Protein AF-A0A354K409-F1 (afdb_monomer_lite)

Radius of gyration: 24.2 Å; chains: 1; bounding box: 84×38×51 Å

Secondary structure (DSSP, 8-state):
-HHHHHHHHHHHHHHHHHHHIIIIIHHHHHHHHHTHHHH-HHHHHHHHHHHHHHHHHHHHHHHHHTT-HHHHHHHHHHHHHHHHHHHHHHHHHHHHTTPBPSSGGGTT-BHHHHHHHHHHHHHHHHHHHHHHHHHHHS-HHHHHHHHHHHHHHHTSPPPPGGGGTTTTTT-

Foldseek 3Di:
DVVVVVVVVLVVVLVVLLCLQCVQLVVVLVVLCVVCVPLPVVSVVLSVLLVQLSVQLNVLSVCVVVVVLVCSLVSNVVSCVSNVVSLVVVLVSQVVVVAFDPDVVSVRHGPNVSNCVSNVSSVVSSVVSNVSSVCVCPDPVNVVVVVVVVVVVVPPPDDDPCPVVVVVVVD

Sequence (171 aa):
MKKKLRIIGNIAMVLSLLLLTWLMGGAVAYGWMAHADHYGAVFRTYSIWYFAGAGGMTFAALLYFCRKDLAAAICGAVSYLPVLTVLLRAMNAAETAGWSGQTEQSFGRNAAAVWRNGMMPCAVTLALLLLLTLTRWFSYDAAVQRRAKREAADAEPAPSILGDAERQENR

pLDDT: mean 77.27, std 12.66, range [43.78, 93.31]

Structure (mmCIF, N/CA/C/O backbone):
data_AF-A0A354K409-F1
#
_entry.id   AF-A0A354K409-F1
#
loop_
_atom_site.group_PDB
_atom_site.id
_atom_site.type_symbol
_atom_site.label_atom_id
_atom_site.label_alt_id
_atom_site.label_comp_id
_atom_site.label_asym_id
_atom_site.label_entity_id
_atom_site.label_seq_id
_atom_site.pdbx_PDB_ins_code
_atom_site.Cartn_x
_atom_site.Cartn_y
_atom_site.Cartn_z
_atom_site.occupancy
_atom_site.B_iso_or_equiv
_atom_site.auth_seq_id
_atom_site.auth_comp_id
_atom_site.auth_asym_id
_atom_site.auth_atom_id
_atom_site.pdbx_PDB_model_num
ATOM 1 N N . MET A 1 1 ? -10.478 15.531 28.417 1.00 49.38 1 MET A N 1
ATOM 2 C CA . MET A 1 1 ? -9.337 15.869 27.525 1.00 49.38 1 MET A CA 1
ATOM 3 C C . MET A 1 1 ? -8.575 14.658 26.982 1.00 49.38 1 MET A C 1
ATOM 5 O O . MET A 1 1 ? -8.479 14.555 25.767 1.00 49.38 1 MET A O 1
ATOM 9 N N . LYS A 1 2 ? -8.106 13.710 27.815 1.00 55.09 2 LYS A N 1
ATOM 10 C CA . LYS A 1 2 ? -7.301 12.540 27.377 1.00 55.09 2 LYS A CA 1
ATOM 11 C C . LYS A 1 2 ? -7.908 11.731 26.210 1.00 55.09 2 LYS A C 1
ATOM 13 O O . LYS A 1 2 ? -7.203 11.371 25.276 1.00 55.09 2 LYS A O 1
ATOM 18 N N . LYS A 1 3 ? -9.232 11.513 26.215 1.00 64.94 3 LYS A N 1
ATOM 19 C CA . LYS A 1 3 ? -9.954 10.785 25.149 1.00 64.94 3 LYS A CA 1
ATOM 20 C C . LYS A 1 3 ? -9.954 11.528 23.801 1.00 64.94 3 LYS A C 1
ATOM 22 O O . LYS A 1 3 ? -9.736 10.900 22.773 1.00 64.94 3 LYS A O 1
ATOM 27 N N . LYS A 1 4 ? -10.151 12.855 23.813 1.00 62.94 4 LYS A N 1
ATOM 28 C CA . LYS A 1 4 ? -10.130 13.701 22.603 1.00 62.94 4 LYS A CA 1
ATOM 29 C C . LYS A 1 4 ? -8.718 13.786 22.014 1.00 62.94 4 LYS A C 1
ATOM 31 O O . LYS A 1 4 ? -8.559 13.601 20.816 1.00 62.94 4 LYS A O 1
ATOM 36 N N . LEU A 1 5 ? -7.701 13.951 22.863 1.00 68.00 5 LEU A N 1
ATOM 37 C CA . LEU A 1 5 ? -6.297 13.989 22.441 1.00 68.00 5 LEU A CA 1
ATOM 38 C C . LEU A 1 5 ? -5.848 12.668 21.794 1.00 68.00 5 LEU A C 1
ATOM 40 O O . LEU A 1 5 ? -5.188 12.684 20.763 1.00 68.00 5 LEU A O 1
ATOM 44 N N . ARG A 1 6 ? -6.278 11.519 22.338 1.00 69.56 6 ARG A N 1
ATOM 45 C CA . ARG A 1 6 ? -5.988 10.196 21.757 1.00 69.56 6 ARG A CA 1
ATOM 46 C C . ARG A 1 6 ? -6.636 9.996 20.383 1.00 69.56 6 ARG A C 1
ATOM 48 O O . ARG A 1 6 ? -6.036 9.395 19.502 1.00 69.56 6 ARG A O 1
ATOM 55 N N . ILE A 1 7 ? -7.858 10.498 20.195 1.00 71.31 7 ILE A N 1
ATOM 56 C CA . ILE A 1 7 ? -8.557 10.439 18.902 1.00 71.31 7 ILE A CA 1
ATOM 57 C C . ILE A 1 7 ? -7.847 11.324 17.874 1.00 71.31 7 ILE A C 1
ATOM 59 O O . ILE A 1 7 ? -7.571 10.858 16.775 1.00 71.31 7 ILE A O 1
ATOM 63 N N . ILE A 1 8 ? -7.498 12.557 18.250 1.00 74.12 8 ILE A N 1
ATOM 64 C CA . ILE A 1 8 ? -6.766 13.490 17.382 1.00 74.12 8 ILE A CA 1
ATOM 65 C C . ILE A 1 8 ? -5.398 12.912 16.999 1.00 74.12 8 ILE A C 1
ATOM 67 O O . ILE A 1 8 ? -5.047 12.936 15.826 1.00 74.12 8 ILE A O 1
ATOM 71 N N . GLY A 1 9 ? -4.667 12.319 17.948 1.00 72.69 9 GLY A N 1
ATOM 72 C CA . GLY A 1 9 ? -3.386 11.660 17.679 1.00 72.69 9 GLY A CA 1
ATOM 73 C C . GLY A 1 9 ? -3.506 10.496 16.692 1.00 72.69 9 GLY A C 1
ATOM 74 O O . GLY A 1 9 ? -2.728 10.413 15.749 1.00 72.69 9 GLY A O 1
ATOM 75 N N . ASN A 1 10 ? -4.528 9.647 16.839 1.00 72.12 10 ASN A N 1
ATOM 76 C CA . ASN A 1 10 ? -4.780 8.560 15.889 1.00 72.12 10 ASN A CA 1
ATOM 77 C C . ASN A 1 10 ? -5.153 9.084 14.494 1.00 72.12 10 ASN A C 1
ATOM 79 O O . ASN A 1 10 ? -4.702 8.529 13.498 1.00 72.12 10 ASN A O 1
ATOM 83 N N . ILE A 1 11 ? -5.959 10.148 14.415 1.00 73.31 11 ILE A N 1
ATOM 84 C CA . ILE A 1 11 ? -6.329 10.795 13.148 1.00 73.31 11 ILE A CA 1
ATOM 85 C C . ILE A 1 11 ? -5.095 11.378 12.464 1.00 73.31 11 ILE A C 1
ATOM 87 O O . ILE A 1 11 ? -4.859 11.082 11.298 1.00 73.31 11 ILE A O 1
ATOM 91 N N . ALA A 1 12 ? -4.287 12.144 13.195 1.00 75.06 12 ALA A N 1
ATOM 92 C CA . ALA A 1 12 ? -3.066 12.744 12.677 1.00 75.06 12 ALA A CA 1
ATOM 93 C C . ALA A 1 12 ? -2.070 11.681 12.195 1.00 75.06 12 ALA A C 1
ATOM 95 O O . ALA A 1 12 ? -1.497 11.836 11.124 1.00 75.06 12 ALA A O 1
ATOM 96 N N . MET A 1 13 ? -1.915 10.582 12.940 1.00 72.25 13 MET A N 1
ATOM 97 C CA . MET A 1 13 ? -1.023 9.484 12.566 1.00 72.25 13 MET A CA 1
ATOM 98 C C . MET A 1 13 ? -1.499 8.750 11.309 1.00 72.25 13 MET A C 1
ATOM 100 O O . MET A 1 13 ? -0.704 8.436 10.433 1.00 72.25 13 MET A O 1
ATOM 104 N N . VAL A 1 14 ? -2.797 8.474 11.187 1.00 71.25 14 VAL A N 1
ATOM 105 C CA . VAL A 1 14 ? -3.324 7.793 9.998 1.00 71.25 14 VAL A CA 1
ATOM 106 C C . VAL A 1 14 ? -3.298 8.716 8.779 1.00 71.25 14 VAL A C 1
ATOM 108 O O . VAL A 1 14 ? -2.917 8.274 7.700 1.00 71.25 14 VAL A O 1
ATOM 111 N N . LEU A 1 15 ? -3.632 10.000 8.938 1.00 72.94 15 LEU A N 1
ATOM 112 C CA . LEU A 1 15 ? -3.524 10.990 7.863 1.00 72.94 15 LEU A CA 1
ATOM 113 C C . LEU A 1 15 ? -2.082 11.165 7.396 1.00 72.94 15 LEU A C 1
ATOM 115 O O . LEU A 1 15 ? -1.852 11.201 6.191 1.00 72.94 15 LEU A O 1
ATOM 119 N N . SER A 1 16 ? -1.118 11.245 8.315 1.00 69.50 16 SER A N 1
ATOM 120 C CA . SER A 1 16 ? 0.291 11.380 7.947 1.00 69.50 16 SER A CA 1
ATOM 121 C C . SER A 1 16 ? 0.809 10.137 7.225 1.00 69.50 16 SER A C 1
ATOM 123 O O . SER A 1 16 ? 1.528 10.272 6.240 1.00 69.50 16 SER A O 1
ATOM 125 N N . LEU A 1 17 ? 0.384 8.937 7.631 1.00 70.56 17 LEU A N 1
ATOM 126 C CA . LEU A 1 17 ? 0.726 7.688 6.945 1.00 70.56 17 LEU A CA 1
ATOM 127 C C . LEU A 1 17 ? 0.109 7.590 5.547 1.00 70.56 17 LEU A C 1
ATOM 129 O O . LEU A 1 17 ? 0.783 7.192 4.596 1.00 70.56 17 LEU A O 1
ATOM 133 N N . LEU A 1 18 ? -1.153 7.996 5.396 1.00 73.25 18 LEU A N 1
ATOM 134 C CA . LEU A 1 18 ? -1.819 8.037 4.095 1.00 73.25 18 LEU A CA 1
ATOM 135 C C . LEU A 1 18 ? -1.154 9.055 3.170 1.00 73.25 18 LEU A C 1
ATOM 137 O O . LEU A 1 18 ? -0.791 8.706 2.050 1.00 73.25 18 LEU A O 1
ATOM 141 N N . LEU A 1 19 ? -0.917 10.277 3.651 1.00 77.88 19 LEU A N 1
ATOM 142 C CA . LEU A 1 19 ? -0.200 11.307 2.900 1.00 77.88 19 LEU A CA 1
ATOM 143 C C . LEU A 1 19 ? 1.181 10.822 2.466 1.00 77.88 19 LEU A C 1
ATOM 145 O O . LEU A 1 19 ? 1.534 10.987 1.306 1.00 77.88 19 LEU A O 1
ATOM 149 N N . LEU A 1 20 ? 1.938 10.167 3.348 1.00 73.88 20 LEU A N 1
ATOM 150 C CA . LEU A 1 20 ? 3.259 9.639 3.012 1.00 73.88 20 LEU A CA 1
ATOM 151 C C . LEU A 1 20 ? 3.188 8.550 1.925 1.00 73.88 20 LEU A C 1
ATOM 153 O O . LEU A 1 20 ? 3.991 8.559 0.994 1.00 73.88 20 LEU A O 1
ATOM 157 N N . THR A 1 21 ? 2.205 7.650 2.013 1.00 76.88 21 THR A N 1
ATOM 158 C CA . THR A 1 21 ? 1.966 6.562 1.043 1.00 76.88 21 THR A CA 1
ATOM 159 C C . THR A 1 21 ? 1.617 7.111 -0.344 1.00 76.88 21 THR A C 1
ATOM 161 O O . THR A 1 21 ? 2.155 6.660 -1.360 1.00 76.88 21 THR A O 1
ATOM 164 N N . TRP A 1 22 ? 0.741 8.115 -0.392 1.00 83.44 22 TRP A N 1
ATOM 165 C CA . TRP A 1 22 ? 0.310 8.753 -1.634 1.00 83.44 22 TRP A CA 1
ATOM 166 C C . TRP A 1 22 ? 1.371 9.686 -2.220 1.00 83.44 22 TRP A C 1
ATOM 168 O O . TRP A 1 22 ? 1.570 9.677 -3.429 1.00 83.44 22 TRP A O 1
ATOM 178 N N . LEU A 1 23 ? 2.092 10.449 -1.398 1.00 82.06 23 LEU A N 1
ATOM 179 C CA . LEU A 1 23 ? 3.134 11.358 -1.880 1.00 82.06 23 LEU A CA 1
ATOM 180 C C . LEU A 1 23 ? 4.354 10.597 -2.393 1.00 82.06 23 LEU A C 1
ATOM 182 O O . LEU A 1 23 ? 4.808 10.865 -3.498 1.00 82.06 23 LEU A O 1
ATOM 186 N N . MET A 1 24 ? 4.887 9.646 -1.622 1.00 79.69 24 MET A N 1
ATOM 187 C CA . MET A 1 24 ? 6.123 8.956 -2.002 1.00 79.69 24 MET A CA 1
ATOM 188 C C . MET A 1 24 ? 5.859 7.873 -3.044 1.00 79.69 24 MET A C 1
ATOM 190 O O . MET A 1 24 ? 6.409 7.917 -4.143 1.00 79.69 24 MET A O 1
ATOM 194 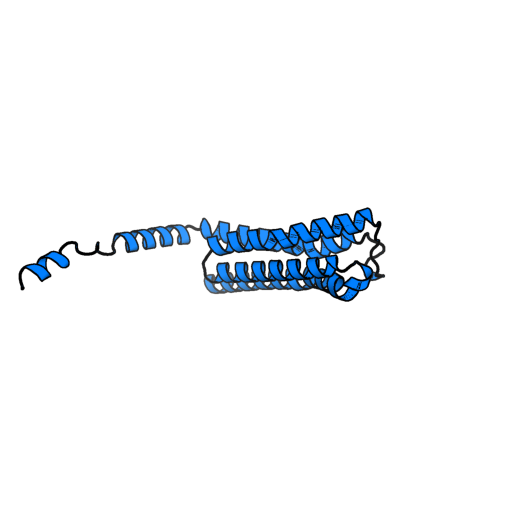N N . GLY A 1 25 ? 4.981 6.918 -2.744 1.00 83.69 25 GLY A N 1
ATOM 195 C CA . GLY A 1 25 ? 4.747 5.814 -3.666 1.00 83.69 25 GLY A CA 1
ATOM 196 C C . GLY A 1 25 ? 3.813 6.189 -4.819 1.00 83.69 25 GLY A C 1
ATOM 197 O O . GLY A 1 25 ? 3.982 5.679 -5.925 1.00 83.69 25 GLY A O 1
ATOM 198 N N . GLY A 1 26 ? 2.897 7.146 -4.620 1.00 85.44 26 GLY A N 1
ATOM 199 C CA . GLY A 1 26 ? 2.097 7.701 -5.715 1.00 85.44 26 GLY A CA 1
ATOM 200 C C . GLY A 1 26 ? 2.924 8.532 -6.697 1.00 85.44 26 GLY A C 1
ATOM 201 O O . GLY A 1 26 ? 2.671 8.435 -7.892 1.00 85.44 26 GLY A O 1
ATOM 202 N N . ALA A 1 27 ? 3.962 9.254 -6.252 1.00 86.31 27 ALA A N 1
ATOM 203 C CA . ALA A 1 27 ? 4.898 9.910 -7.172 1.00 86.31 27 ALA A CA 1
ATOM 204 C C . ALA A 1 27 ? 5.678 8.896 -8.024 1.00 86.31 27 ALA A C 1
ATOM 206 O O . ALA A 1 27 ? 5.827 9.099 -9.227 1.00 86.31 27 ALA A O 1
ATOM 207 N N . VAL A 1 28 ? 6.116 7.774 -7.437 1.00 87.00 28 VAL A N 1
ATOM 208 C CA . VAL A 1 28 ? 6.771 6.687 -8.191 1.00 87.00 28 VAL A CA 1
ATOM 209 C C . VAL A 1 28 ? 5.808 6.060 -9.202 1.00 87.00 28 VAL A C 1
ATOM 211 O O . VAL A 1 28 ? 6.144 5.944 -10.379 1.00 87.00 28 VAL A O 1
ATOM 214 N N . ALA A 1 29 ? 4.595 5.704 -8.774 1.00 88.31 29 ALA A N 1
ATOM 215 C CA . ALA A 1 29 ? 3.585 5.113 -9.650 1.00 88.31 29 ALA A CA 1
ATOM 216 C C . ALA A 1 29 ? 3.141 6.077 -10.760 1.00 88.31 29 ALA A C 1
ATOM 218 O O . ALA A 1 29 ? 2.945 5.663 -11.903 1.00 88.31 29 ALA A O 1
ATOM 219 N N . TYR A 1 30 ? 3.022 7.368 -10.457 1.00 88.00 30 TYR A N 1
ATOM 220 C CA . TYR A 1 30 ? 2.779 8.393 -11.463 1.00 88.00 30 TYR A CA 1
ATOM 221 C C . TYR A 1 30 ? 3.950 8.495 -12.443 1.00 88.00 30 TYR A C 1
ATOM 223 O O . TYR A 1 30 ? 3.722 8.526 -13.648 1.00 88.00 30 TYR A O 1
ATOM 231 N N . GLY A 1 31 ? 5.194 8.458 -11.956 1.00 86.88 31 GLY A N 1
ATOM 232 C CA . GLY A 1 31 ? 6.395 8.441 -12.792 1.00 86.88 31 GLY A CA 1
ATOM 233 C C . GLY A 1 31 ? 6.398 7.285 -13.794 1.00 86.88 31 GLY A C 1
ATOM 234 O O . GLY A 1 31 ? 6.643 7.511 -14.978 1.00 86.88 31 GLY A O 1
ATOM 235 N N . TRP A 1 32 ? 6.032 6.079 -13.351 1.00 89.38 32 TRP A N 1
ATOM 236 C CA . TRP A 1 32 ? 5.844 4.914 -14.224 1.00 89.38 32 TRP A CA 1
ATOM 237 C C . TRP A 1 32 ? 4.751 5.120 -15.275 1.00 89.38 32 TRP A C 1
ATOM 239 O O . TRP A 1 32 ? 4.909 4.684 -16.411 1.00 89.38 32 TRP A O 1
ATOM 249 N N . MET A 1 33 ? 3.651 5.787 -14.915 1.00 87.94 33 MET A N 1
ATOM 250 C CA . MET A 1 33 ? 2.534 6.026 -15.831 1.00 87.94 33 MET A CA 1
ATOM 251 C C . MET A 1 33 ? 2.864 7.103 -16.868 1.00 87.94 33 MET A C 1
ATOM 253 O O . MET A 1 33 ? 2.550 6.934 -18.042 1.00 87.94 33 MET A O 1
ATOM 257 N N . ALA A 1 34 ? 3.504 8.191 -16.438 1.00 85.88 34 ALA A N 1
ATOM 258 C CA . ALA A 1 34 ? 3.872 9.321 -17.283 1.00 85.88 34 ALA A CA 1
ATOM 259 C C . ALA A 1 34 ? 4.986 8.977 -18.285 1.00 85.88 34 ALA A C 1
ATOM 261 O O . ALA A 1 34 ? 5.045 9.576 -19.350 1.00 85.88 34 ALA A O 1
ATOM 262 N N . HIS A 1 35 ? 5.833 7.995 -17.962 1.00 83.69 35 HIS A N 1
ATOM 263 C CA . HIS A 1 35 ? 6.945 7.548 -18.810 1.00 83.69 35 HIS A CA 1
ATOM 264 C C . HIS A 1 35 ? 6.751 6.103 -19.291 1.00 83.69 35 HIS A C 1
ATOM 266 O O . HIS A 1 35 ? 7.718 5.380 -19.542 1.00 83.69 35 HIS A O 1
ATOM 272 N N . ALA A 1 36 ? 5.496 5.659 -19.414 1.00 80.38 36 ALA A N 1
ATOM 273 C CA . ALA A 1 36 ? 5.173 4.305 -19.856 1.00 80.38 36 ALA A CA 1
ATOM 274 C C . ALA A 1 36 ? 5.719 3.996 -21.262 1.00 80.38 36 ALA A C 1
ATOM 276 O O . ALA A 1 36 ? 6.025 2.842 -21.550 1.00 80.38 36 ALA A O 1
ATOM 277 N N . ASP A 1 37 ? 5.908 5.013 -22.104 1.00 81.88 37 ASP A N 1
ATOM 278 C CA . ASP A 1 37 ? 6.493 4.863 -23.441 1.00 81.88 37 ASP A CA 1
ATOM 279 C C . ASP A 1 37 ? 7.983 4.475 -23.394 1.00 81.88 37 ASP A C 1
ATOM 281 O O . ASP A 1 37 ? 8.490 3.850 -24.322 1.00 81.88 37 ASP A O 1
ATOM 285 N N . HIS A 1 38 ? 8.678 4.780 -22.291 1.00 78.06 38 HIS A N 1
ATOM 286 C CA . HIS A 1 38 ? 10.088 4.436 -22.083 1.00 78.06 38 HIS A CA 1
ATOM 287 C C . HIS A 1 38 ? 10.281 3.116 -21.329 1.00 78.06 38 HIS A C 1
ATOM 289 O O . HIS A 1 38 ? 11.194 2.357 -21.647 1.00 78.06 38 HIS A O 1
ATOM 295 N N . TYR A 1 39 ? 9.431 2.822 -20.339 1.00 76.00 39 TYR A N 1
ATOM 296 C CA . TYR A 1 39 ? 9.531 1.592 -19.536 1.00 76.00 39 TYR A CA 1
ATOM 297 C C . TYR A 1 39 ? 8.710 0.421 -20.100 1.00 76.00 39 TYR A C 1
ATOM 299 O O . TYR A 1 39 ? 8.889 -0.727 -19.691 1.00 76.00 39 TYR A O 1
ATOM 307 N N . GLY A 1 40 ? 7.811 0.700 -21.042 1.00 81.94 40 GLY A N 1
ATOM 308 C CA . GLY A 1 40 ? 6.880 -0.249 -21.639 1.00 81.94 40 GLY A CA 1
ATOM 309 C C . GLY A 1 40 ? 5.489 -0.205 -21.001 1.00 81.94 40 GLY A C 1
ATOM 310 O O . GLY A 1 40 ? 5.312 0.081 -19.814 1.00 81.94 40 GLY A O 1
ATOM 311 N N . ALA A 1 41 ? 4.472 -0.574 -21.787 1.00 86.25 41 ALA A N 1
ATOM 312 C CA . ALA A 1 41 ? 3.058 -0.524 -21.393 1.00 86.25 41 ALA A CA 1
ATOM 313 C C . ALA A 1 41 ? 2.719 -1.332 -20.119 1.00 86.25 41 ALA A C 1
ATOM 315 O O . ALA A 1 41 ? 1.728 -1.058 -19.436 1.00 86.25 41 ALA A O 1
ATOM 316 N N . VAL A 1 42 ? 3.559 -2.304 -19.756 1.00 88.94 42 VAL A N 1
ATOM 317 C CA . VAL A 1 42 ? 3.431 -3.080 -18.515 1.00 88.94 42 VAL A CA 1
ATOM 318 C C . VAL A 1 42 ? 3.539 -2.175 -17.277 1.00 88.94 42 VAL A C 1
ATOM 320 O O . VAL A 1 42 ? 2.786 -2.364 -16.321 1.00 88.94 42 VAL A O 1
ATOM 323 N N . PHE A 1 43 ? 4.378 -1.133 -17.310 1.00 89.12 43 PHE A N 1
ATO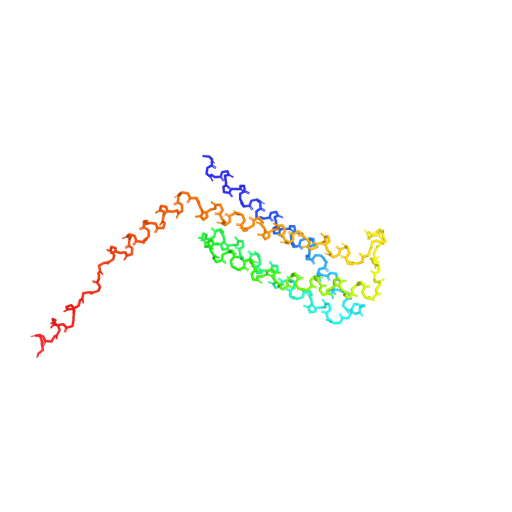M 324 C CA . PHE A 1 43 ? 4.535 -0.194 -16.193 1.00 89.12 43 PHE A CA 1
ATOM 325 C C . PHE A 1 43 ? 3.298 0.681 -15.966 1.00 89.12 43 PHE A C 1
ATOM 327 O O . PHE A 1 43 ? 2.972 0.996 -14.825 1.00 89.12 43 PHE A O 1
ATOM 334 N N . ARG A 1 44 ? 2.519 0.973 -17.014 1.00 88.94 44 ARG A N 1
ATOM 335 C CA . ARG A 1 44 ? 1.202 1.608 -16.856 1.00 88.94 44 ARG A CA 1
ATOM 336 C C . ARG A 1 44 ? 0.244 0.717 -16.064 1.00 88.94 44 ARG A C 1
ATOM 338 O O . ARG A 1 44 ? -0.482 1.194 -15.195 1.00 88.94 44 ARG A O 1
ATOM 345 N N . THR A 1 45 ? 0.273 -0.585 -16.338 1.00 90.50 45 THR A N 1
ATOM 346 C CA . THR A 1 45 ? -0.539 -1.574 -15.614 1.00 90.50 45 THR A CA 1
ATOM 347 C C . THR A 1 45 ? -0.098 -1.670 -14.153 1.00 90.50 45 THR A C 1
ATOM 349 O O . THR A 1 45 ? -0.935 -1.691 -13.252 1.00 90.50 45 THR A O 1
ATOM 352 N N . TYR A 1 46 ? 1.211 -1.649 -13.901 1.00 92.19 46 TYR A N 1
ATOM 353 C CA . TYR A 1 46 ? 1.793 -1.582 -12.559 1.00 92.19 46 TYR A CA 1
ATOM 354 C C . TYR A 1 46 ? 1.307 -0.360 -11.770 1.00 92.19 46 TYR A C 1
ATOM 356 O O . TYR A 1 46 ? 0.855 -0.514 -10.635 1.00 92.19 46 TYR A O 1
ATOM 364 N N . SER A 1 47 ? 1.295 0.829 -12.376 1.00 90.50 47 SER A N 1
ATOM 365 C CA . SER A 1 47 ? 0.763 2.040 -11.740 1.00 90.50 47 SER A CA 1
ATOM 366 C C . SER A 1 47 ? -0.708 1.913 -11.351 1.00 90.50 47 SER A C 1
ATOM 368 O O . SER A 1 47 ? -1.084 2.304 -10.249 1.00 90.50 47 SER A O 1
ATOM 370 N N . ILE A 1 48 ? -1.544 1.336 -12.220 1.00 91.88 48 ILE A N 1
ATOM 371 C CA . ILE A 1 48 ? -2.977 1.139 -11.942 1.00 91.88 48 ILE A CA 1
ATOM 372 C C . ILE A 1 48 ? -3.170 0.220 -10.732 1.00 91.88 48 ILE A C 1
ATOM 374 O O . ILE A 1 48 ? -3.903 0.565 -9.806 1.00 91.88 48 ILE A O 1
ATOM 378 N N . TRP A 1 49 ? -2.481 -0.924 -10.706 1.00 92.50 49 TRP A N 1
ATOM 379 C CA . TRP A 1 49 ? -2.536 -1.855 -9.576 1.00 92.50 49 TRP A CA 1
ATOM 380 C C . TRP A 1 49 ? -2.012 -1.237 -8.282 1.00 92.50 49 TRP A C 1
ATOM 382 O O . TRP A 1 49 ? -2.584 -1.479 -7.217 1.00 92.50 49 TRP A O 1
ATOM 392 N N . TYR A 1 50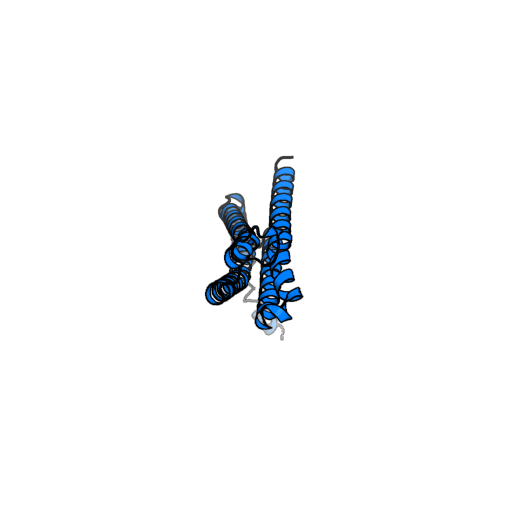 ? -0.971 -0.405 -8.368 1.00 91.50 50 TYR A N 1
ATOM 393 C CA . TYR A 1 50 ? -0.479 0.348 -7.224 1.00 91.50 50 TYR A CA 1
ATOM 394 C C . TYR A 1 50 ? -1.551 1.300 -6.680 1.00 91.50 50 TYR A C 1
ATOM 396 O O . TYR A 1 50 ? -1.847 1.260 -5.489 1.00 91.50 50 TYR A O 1
ATOM 404 N N . PHE A 1 51 ? -2.178 2.118 -7.533 1.00 91.06 51 PHE A N 1
ATOM 405 C CA . PHE A 1 51 ? -3.222 3.052 -7.100 1.00 91.06 51 PHE A CA 1
ATOM 406 C C . PHE A 1 51 ? -4.457 2.339 -6.547 1.00 91.06 51 PHE A C 1
ATOM 408 O O . PHE A 1 51 ? -5.015 2.787 -5.546 1.00 91.06 51 PHE A O 1
ATOM 415 N N . ALA A 1 52 ? -4.853 1.208 -7.136 1.00 91.50 52 ALA A N 1
ATOM 416 C CA . ALA A 1 52 ? -5.928 0.377 -6.605 1.00 91.50 52 ALA A CA 1
ATOM 417 C C . ALA A 1 52 ? -5.595 -0.142 -5.195 1.00 91.50 52 ALA A C 1
ATOM 419 O O . ALA A 1 52 ? -6.413 -0.024 -4.282 1.00 91.50 52 ALA A O 1
ATOM 420 N N . GLY A 1 53 ? -4.377 -0.653 -4.988 1.00 89.75 53 GLY A N 1
ATOM 421 C CA . GLY A 1 53 ? -3.926 -1.120 -3.678 1.00 89.75 53 GLY A CA 1
ATOM 422 C C . GLY A 1 53 ? -3.777 0.006 -2.649 1.00 89.75 53 GLY A C 1
ATOM 423 O O . GLY A 1 53 ? -4.263 -0.120 -1.527 1.00 89.75 53 GLY A O 1
ATOM 424 N N . ALA A 1 54 ? -3.206 1.152 -3.028 1.00 87.25 54 ALA A N 1
ATOM 425 C CA . ALA A 1 54 ? -3.113 2.337 -2.170 1.00 87.25 54 ALA A CA 1
ATOM 426 C C . ALA A 1 54 ? -4.504 2.886 -1.790 1.00 87.25 54 ALA A C 1
ATOM 428 O O . ALA A 1 54 ? -4.751 3.240 -0.632 1.00 87.25 54 ALA A O 1
ATOM 429 N N . GLY A 1 55 ? -5.448 2.886 -2.736 1.00 88.69 55 GLY A N 1
ATOM 430 C CA . GLY A 1 55 ? -6.859 3.190 -2.494 1.00 88.69 55 GLY A CA 1
ATOM 431 C C . GLY A 1 55 ? -7.497 2.216 -1.504 1.00 88.69 55 GLY A C 1
ATOM 432 O O . GLY A 1 55 ? -8.121 2.644 -0.534 1.00 88.69 55 GLY A O 1
ATOM 433 N N . GLY A 1 56 ? -7.263 0.915 -1.675 1.00 90.44 56 GLY A N 1
ATOM 434 C CA . GLY A 1 56 ? -7.725 -0.118 -0.746 1.00 90.44 56 GLY A CA 1
ATOM 435 C C . GLY A 1 56 ? -7.141 0.030 0.665 1.00 90.44 56 GLY A C 1
ATOM 436 O O . GLY A 1 56 ? -7.874 -0.053 1.648 1.00 90.44 56 GLY A O 1
ATOM 437 N N . MET A 1 57 ? -5.853 0.360 0.798 1.00 87.06 57 MET A N 1
ATOM 438 C CA . MET A 1 57 ? -5.229 0.651 2.098 1.00 87.06 57 MET A CA 1
ATOM 439 C C . MET A 1 57 ? -5.813 1.910 2.754 1.00 87.06 57 MET A C 1
ATOM 441 O O . MET A 1 57 ? -6.006 1.951 3.971 1.00 87.06 57 MET A O 1
ATOM 445 N N . THR A 1 58 ? -6.161 2.917 1.951 1.00 87.00 58 THR A N 1
ATOM 446 C CA . THR A 1 58 ? -6.878 4.111 2.422 1.00 87.00 58 THR A CA 1
ATOM 447 C C . THR A 1 58 ? -8.263 3.746 2.942 1.00 87.00 58 THR A C 1
ATOM 449 O O . THR A 1 58 ? -8.669 4.178 4.022 1.00 87.00 58 THR A O 1
ATOM 452 N N . PHE A 1 59 ? -8.973 2.877 2.228 1.00 88.69 59 PHE A N 1
ATOM 453 C CA . PHE A 1 59 ? -10.265 2.370 2.666 1.00 88.69 59 PHE A CA 1
ATOM 454 C C . PHE A 1 59 ? -10.160 1.529 3.949 1.00 88.69 59 PHE A C 1
ATOM 456 O O . PHE A 1 59 ? -10.970 1.685 4.862 1.00 88.69 59 PHE A O 1
ATOM 463 N N . ALA A 1 60 ? -9.119 0.707 4.088 1.00 88.06 60 ALA A N 1
ATOM 464 C CA . ALA A 1 60 ? -8.838 -0.048 5.306 1.00 88.06 60 ALA A CA 1
ATOM 465 C C . ALA A 1 60 ? -8.637 0.865 6.529 1.00 88.06 60 ALA A C 1
ATOM 467 O O . ALA A 1 60 ? -9.168 0.597 7.610 1.00 88.06 60 ALA A O 1
ATOM 468 N N . ALA A 1 61 ? -7.938 1.987 6.352 1.00 83.88 61 ALA A N 1
ATOM 469 C CA . ALA A 1 61 ? -7.792 3.004 7.385 1.00 83.88 61 ALA A CA 1
ATOM 470 C C . ALA A 1 61 ? -9.144 3.629 7.791 1.00 83.88 61 ALA A C 1
ATOM 472 O O . ALA A 1 61 ? -9.405 3.822 8.982 1.00 83.88 61 ALA A O 1
ATOM 473 N N . LEU A 1 62 ? -10.046 3.876 6.834 1.00 85.56 62 LEU A N 1
ATOM 474 C CA . LEU A 1 62 ? -11.414 4.324 7.126 1.00 85.56 62 LEU A CA 1
ATOM 475 C C . LEU A 1 62 ? -12.201 3.270 7.918 1.00 85.56 62 LEU A C 1
ATOM 477 O O . LEU A 1 62 ? -12.855 3.608 8.905 1.00 85.56 62 LEU A O 1
ATOM 481 N N . LEU A 1 63 ? -12.094 1.986 7.557 1.00 86.56 63 LEU A N 1
ATOM 482 C CA . LEU A 1 63 ? -12.739 0.891 8.293 1.00 86.56 63 LEU A CA 1
ATOM 483 C C . LEU A 1 63 ? -12.281 0.832 9.758 1.00 86.56 63 LEU A C 1
ATOM 485 O O . LEU A 1 63 ? -13.107 0.609 10.650 1.00 86.56 63 LEU A O 1
ATOM 489 N N . TYR A 1 64 ? -10.999 1.095 10.024 1.00 84.31 64 TYR A N 1
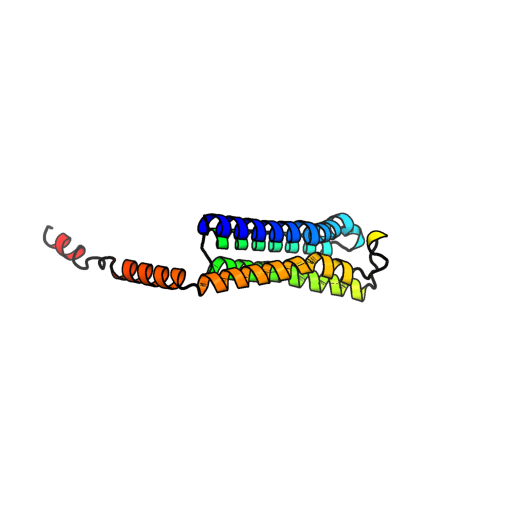ATOM 490 C CA . TYR A 1 64 ? -10.467 1.191 11.385 1.00 84.31 64 TYR A CA 1
ATOM 491 C C . TYR A 1 64 ? -11.129 2.335 12.180 1.00 84.31 64 TYR A C 1
ATOM 493 O O . TYR A 1 64 ? -11.569 2.138 13.323 1.00 84.31 64 TYR A O 1
ATOM 501 N N . PHE A 1 65 ? -11.307 3.514 11.571 1.00 80.56 65 PHE A N 1
ATOM 502 C CA . PHE A 1 65 ? -12.050 4.621 12.193 1.00 80.56 65 PHE A CA 1
ATOM 503 C C . PHE A 1 65 ? -13.520 4.280 12.439 1.00 80.56 65 PHE A C 1
ATOM 505 O O . PHE A 1 65 ? -14.033 4.538 13.531 1.00 80.56 65 PHE A O 1
ATOM 512 N N . CYS A 1 66 ? -14.166 3.601 11.490 1.00 83.56 66 CYS A N 1
ATOM 513 C CA . CYS A 1 66 ? -15.528 3.077 11.619 1.00 83.56 66 CYS A CA 1
ATOM 514 C C . CYS A 1 66 ? -15.655 1.913 12.613 1.00 83.56 66 CYS A C 1
ATOM 516 O O . CYS A 1 66 ? -16.720 1.306 12.714 1.00 83.56 66 CYS A O 1
ATOM 518 N N . ARG A 1 67 ? -14.595 1.598 13.365 1.00 80.44 67 ARG A N 1
ATOM 519 C CA . ARG A 1 67 ? -14.559 0.548 14.384 1.00 80.44 67 ARG A CA 1
ATOM 520 C C . ARG A 1 67 ? -14.704 -0.882 13.856 1.00 80.44 67 ARG A C 1
ATOM 522 O O . ARG A 1 67 ? -15.028 -1.778 14.632 1.00 80.44 67 ARG A O 1
ATOM 529 N N . LYS A 1 68 ? -14.431 -1.114 12.573 1.00 83.75 68 LYS A N 1
ATOM 530 C CA . LYS A 1 68 ? -14.463 -2.437 11.935 1.00 83.75 68 LYS A CA 1
ATOM 531 C C . LYS A 1 68 ? -13.056 -3.037 11.884 1.00 83.75 68 LYS A C 1
ATOM 533 O O . LYS A 1 68 ? -12.493 -3.222 10.811 1.00 83.75 68 LYS A O 1
ATOM 538 N N . ASP A 1 69 ? -12.493 -3.334 13.054 1.00 84.50 69 ASP A N 1
ATOM 539 C CA . ASP A 1 69 ? -11.064 -3.647 13.218 1.00 84.50 69 ASP A CA 1
ATOM 540 C C . ASP A 1 69 ? -10.600 -4.879 12.400 1.00 84.50 69 ASP A C 1
ATOM 542 O O . ASP A 1 69 ? -9.558 -4.814 11.752 1.00 84.50 69 ASP A O 1
ATOM 546 N N . LEU A 1 70 ? -11.392 -5.966 12.336 1.00 84.00 70 LEU A N 1
ATOM 547 C CA . LEU A 1 70 ? -11.041 -7.168 11.547 1.00 84.00 70 LEU A CA 1
ATOM 548 C C . LEU A 1 70 ? -11.044 -6.868 10.051 1.00 84.00 70 LEU A C 1
ATOM 550 O O . LEU A 1 70 ? -10.123 -7.232 9.326 1.00 84.00 70 LEU A O 1
ATOM 554 N N . ALA A 1 71 ? -12.105 -6.198 9.597 1.00 88.50 71 ALA A N 1
ATOM 555 C CA . ALA A 1 71 ? -12.273 -5.846 8.198 1.00 88.50 71 ALA A CA 1
ATOM 556 C C . ALA A 1 71 ? -11.175 -4.875 7.753 1.00 88.50 71 ALA A C 1
ATOM 558 O O . ALA A 1 71 ? -10.663 -5.016 6.651 1.00 88.50 71 ALA A O 1
ATOM 559 N N . ALA A 1 72 ? -10.770 -3.942 8.621 1.00 88.19 72 ALA A N 1
ATOM 560 C CA . ALA A 1 72 ? -9.644 -3.048 8.380 1.00 88.19 72 ALA A CA 1
ATOM 561 C C . ALA A 1 72 ? -8.327 -3.819 8.210 1.00 88.19 72 ALA A C 1
ATOM 563 O O . ALA A 1 72 ? -7.607 -3.582 7.245 1.00 88.19 72 ALA A O 1
ATOM 564 N N . ALA A 1 73 ? -8.032 -4.776 9.096 1.00 88.06 73 ALA A N 1
ATOM 565 C CA . ALA A 1 73 ? -6.818 -5.585 9.001 1.00 88.06 73 ALA A CA 1
ATOM 566 C C . ALA A 1 73 ? -6.784 -6.434 7.716 1.00 88.06 73 ALA A C 1
ATOM 568 O O . ALA A 1 73 ? -5.797 -6.398 6.981 1.00 88.06 73 ALA A O 1
ATOM 569 N N . ILE A 1 74 ? -7.878 -7.142 7.408 1.00 92.06 74 ILE A N 1
ATOM 570 C CA . ILE A 1 74 ? -7.987 -7.980 6.203 1.00 92.06 74 ILE A CA 1
ATOM 571 C C . ILE A 1 74 ? -7.906 -7.118 4.941 1.00 92.06 74 ILE A C 1
ATOM 573 O O . ILE A 1 74 ? -7.114 -7.405 4.048 1.00 92.06 74 ILE A O 1
ATOM 577 N N . CYS A 1 75 ? -8.690 -6.039 4.873 1.00 92.38 75 CYS A N 1
ATOM 578 C CA . CYS A 1 75 ? -8.704 -5.138 3.725 1.00 92.38 75 CYS A CA 1
ATOM 579 C C . CYS A 1 75 ? -7.325 -4.510 3.499 1.00 92.38 75 CYS A C 1
ATOM 581 O O . CYS A 1 75 ? -6.851 -4.490 2.366 1.00 92.38 75 CYS A O 1
ATOM 583 N N . GLY A 1 76 ? -6.647 -4.072 4.565 1.00 89.62 76 GLY A N 1
ATOM 584 C CA . GLY A 1 76 ? -5.298 -3.517 4.479 1.00 89.62 76 GLY A CA 1
ATOM 585 C C . GLY A 1 76 ? -4.292 -4.529 3.933 1.00 89.62 76 GLY A C 1
ATOM 586 O O . GLY A 1 76 ? -3.557 -4.212 3.000 1.00 89.62 76 GLY A O 1
ATOM 587 N N . ALA A 1 77 ? -4.298 -5.757 4.460 1.00 90.50 77 ALA A N 1
ATOM 588 C CA . ALA A 1 77 ? -3.390 -6.815 4.022 1.00 90.50 77 ALA A CA 1
ATOM 589 C C . ALA A 1 77 ? -3.624 -7.205 2.554 1.00 90.50 77 ALA A C 1
ATOM 591 O O . ALA A 1 77 ? -2.679 -7.222 1.768 1.00 90.50 77 ALA A O 1
ATOM 592 N N . VAL A 1 78 ? -4.880 -7.446 2.164 1.00 93.31 78 VAL A N 1
ATOM 593 C CA . VAL A 1 78 ? -5.246 -7.810 0.784 1.00 93.31 78 VAL A CA 1
ATOM 594 C C . VAL A 1 78 ? -4.890 -6.691 -0.194 1.00 93.31 78 VAL A C 1
ATOM 596 O O . VAL A 1 78 ? -4.360 -6.965 -1.267 1.00 93.31 78 VAL A O 1
ATOM 599 N N . SER A 1 79 ? -5.115 -5.433 0.187 1.00 90.88 79 SER A N 1
ATOM 600 C CA . SER A 1 79 ? -4.814 -4.276 -0.667 1.00 90.88 79 SER A CA 1
ATOM 601 C C . SER A 1 79 ? -3.312 -4.026 -0.834 1.00 90.88 79 SER A C 1
ATOM 603 O O . SER A 1 79 ? -2.893 -3.450 -1.835 1.00 90.88 79 SER A O 1
ATOM 605 N N . TYR A 1 80 ? -2.486 -4.481 0.110 1.00 90.38 80 TYR A N 1
ATOM 606 C CA . TYR A 1 80 ? -1.032 -4.353 0.026 1.00 90.38 80 TYR A CA 1
ATOM 607 C C . TYR A 1 80 ? -0.375 -5.405 -0.883 1.00 90.38 80 TYR A C 1
ATOM 609 O O . TYR A 1 80 ? 0.660 -5.131 -1.489 1.00 90.38 80 TYR A O 1
ATOM 617 N N . LEU A 1 81 ? -0.974 -6.592 -1.041 1.00 91.38 81 LEU A N 1
ATOM 618 C CA . LEU A 1 81 ? -0.447 -7.650 -1.916 1.00 91.38 81 LEU A CA 1
ATOM 619 C C . LEU A 1 81 ? -0.172 -7.201 -3.365 1.00 91.38 81 LEU A C 1
ATOM 621 O O . LEU A 1 81 ? 0.926 -7.482 -3.860 1.00 91.38 81 LEU A O 1
ATOM 625 N N . PRO A 1 82 ? -1.092 -6.508 -4.070 1.00 89.94 82 PRO A N 1
ATOM 626 C CA . PRO A 1 82 ? -0.813 -6.028 -5.421 1.00 89.94 82 PRO A CA 1
ATOM 627 C C . PRO A 1 82 ? 0.294 -4.969 -5.440 1.00 89.94 82 PRO A C 1
ATOM 629 O O . PRO A 1 82 ? 1.145 -5.019 -6.324 1.00 89.94 82 PRO A O 1
ATOM 632 N N . VAL A 1 83 ? 0.348 -4.073 -4.445 1.00 89.56 83 VAL A N 1
AT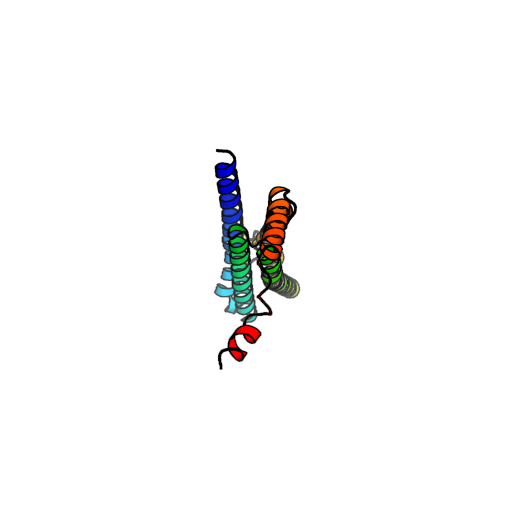OM 633 C CA . VAL A 1 83 ? 1.413 -3.059 -4.310 1.00 89.56 83 VAL A CA 1
ATOM 634 C C . VAL A 1 83 ? 2.780 -3.728 -4.184 1.00 89.56 83 VAL A C 1
ATOM 636 O O . VAL A 1 83 ? 3.706 -3.387 -4.919 1.00 89.56 83 VAL A O 1
ATOM 639 N N . LEU A 1 84 ? 2.893 -4.725 -3.305 1.00 91.31 84 LEU A N 1
ATOM 640 C CA . LEU A 1 84 ? 4.125 -5.482 -3.110 1.00 91.31 84 LEU A CA 1
ATOM 641 C C . LEU A 1 84 ? 4.519 -6.252 -4.375 1.00 91.31 84 LEU A C 1
ATOM 643 O O . LEU A 1 84 ? 5.673 -6.210 -4.792 1.00 91.31 84 LEU A O 1
ATOM 647 N N . THR A 1 85 ? 3.562 -6.939 -4.999 1.00 91.94 85 THR A N 1
ATOM 648 C CA . THR A 1 85 ? 3.813 -7.766 -6.188 1.00 91.94 85 THR A CA 1
ATOM 649 C C . THR A 1 85 ? 4.312 -6.918 -7.350 1.00 91.94 85 THR A C 1
ATOM 651 O O . THR A 1 85 ? 5.281 -7.276 -8.018 1.00 91.94 85 THR A O 1
ATOM 654 N N . VAL A 1 86 ? 3.668 -5.778 -7.581 1.00 91.75 86 VAL A N 1
ATOM 655 C CA . VAL A 1 86 ? 4.067 -4.831 -8.615 1.00 91.75 86 VAL A CA 1
ATOM 656 C C . VAL A 1 86 ? 5.443 -4.246 -8.323 1.00 91.75 86 VAL A C 1
ATOM 658 O O . VAL A 1 86 ? 6.273 -4.211 -9.226 1.00 91.75 86 VAL A O 1
ATOM 661 N N . LEU A 1 87 ? 5.714 -3.836 -7.080 1.00 90.62 87 LEU A N 1
ATOM 662 C CA . LEU A 1 87 ? 7.024 -3.315 -6.700 1.00 90.62 87 LEU A CA 1
ATOM 663 C C . LEU A 1 87 ? 8.131 -4.341 -6.966 1.00 90.62 87 LEU A C 1
ATOM 665 O O . LEU A 1 87 ? 9.132 -4.001 -7.589 1.00 90.62 87 LEU A O 1
ATOM 669 N N . LEU A 1 88 ? 7.942 -5.598 -6.558 1.00 91.69 88 LEU A N 1
ATOM 670 C CA . LEU A 1 88 ? 8.922 -6.664 -6.785 1.00 91.69 88 LEU A CA 1
ATOM 671 C C . LEU A 1 88 ? 9.146 -6.931 -8.277 1.00 91.69 88 LEU A C 1
ATOM 673 O O . LEU A 1 88 ? 10.285 -7.086 -8.714 1.00 91.69 88 LEU A O 1
ATOM 677 N N . ARG A 1 89 ? 8.074 -6.944 -9.079 1.00 91.69 89 ARG A N 1
ATOM 678 C CA . ARG A 1 89 ? 8.181 -7.108 -10.536 1.00 91.69 89 ARG A CA 1
ATOM 679 C C . ARG A 1 89 ? 8.883 -5.929 -11.200 1.00 91.69 89 ARG A C 1
ATOM 681 O O . ARG A 1 89 ? 9.709 -6.149 -12.079 1.00 91.69 89 ARG A O 1
ATOM 688 N N . ALA A 1 90 ? 8.578 -4.706 -10.778 1.00 88.94 90 ALA A N 1
ATOM 689 C CA . ALA A 1 90 ? 9.242 -3.506 -11.265 1.00 88.94 90 ALA A CA 1
ATOM 690 C C . ALA A 1 90 ? 10.734 -3.539 -10.913 1.00 88.94 90 ALA A C 1
ATOM 692 O O . ALA A 1 90 ? 11.568 -3.378 -11.796 1.00 88.94 90 ALA A O 1
ATOM 693 N N . MET A 1 91 ? 11.088 -3.837 -9.660 1.00 89.25 91 MET A N 1
ATOM 694 C CA . MET A 1 91 ? 12.485 -3.963 -9.232 1.00 89.25 91 MET A CA 1
ATOM 695 C C . MET A 1 91 ? 13.252 -4.996 -10.061 1.00 89.25 91 MET A C 1
ATOM 697 O O . MET A 1 91 ? 14.324 -4.680 -10.563 1.00 89.25 91 MET A O 1
ATOM 701 N N . ASN A 1 92 ? 12.679 -6.183 -10.276 1.00 89.88 92 ASN A N 1
ATOM 702 C CA . ASN A 1 92 ? 13.311 -7.218 -11.095 1.00 89.88 92 ASN A CA 1
ATOM 703 C C . ASN A 1 92 ? 13.479 -6.768 -12.561 1.00 89.88 92 ASN A C 1
ATOM 705 O O . ASN A 1 92 ? 14.531 -6.966 -13.163 1.00 89.88 92 ASN A O 1
ATOM 709 N N . ALA A 1 93 ? 12.477 -6.092 -13.133 1.00 87.81 93 ALA A N 1
ATOM 710 C CA . ALA A 1 93 ? 12.582 -5.522 -14.477 1.00 87.81 93 ALA A CA 1
ATOM 711 C C . ALA A 1 93 ? 13.702 -4.467 -14.575 1.00 87.81 93 ALA A C 1
ATOM 713 O O . ALA A 1 93 ? 14.458 -4.462 -15.540 1.00 87.81 93 ALA A O 1
ATOM 714 N N . ALA A 1 94 ? 13.858 -3.614 -13.558 1.00 85.25 94 ALA A N 1
ATOM 715 C CA . ALA A 1 94 ? 14.948 -2.641 -13.514 1.00 85.25 94 ALA A CA 1
ATOM 716 C C . ALA A 1 94 ? 16.326 -3.297 -13.352 1.00 85.25 94 ALA A C 1
ATOM 718 O O . ALA A 1 94 ? 17.276 -2.876 -14.007 1.00 85.25 94 ALA A O 1
ATOM 719 N N . GLU A 1 95 ? 16.448 -4.319 -12.503 1.00 85.38 95 GLU A N 1
ATOM 720 C CA . GLU A 1 95 ? 17.709 -5.036 -12.283 1.00 85.38 95 GLU A CA 1
ATOM 721 C C . GLU A 1 95 ? 18.148 -5.805 -13.531 1.00 85.38 95 GLU A C 1
ATOM 723 O O . GLU A 1 95 ? 19.296 -5.683 -13.952 1.00 85.38 95 GLU A O 1
ATOM 728 N N . THR A 1 96 ? 17.230 -6.535 -14.167 1.00 86.38 96 THR A N 1
ATOM 729 C CA . THR A 1 96 ? 17.508 -7.295 -15.399 1.00 86.38 96 THR A CA 1
ATOM 730 C C . THR A 1 96 ? 17.871 -6.399 -16.577 1.00 86.38 96 THR A C 1
ATOM 732 O O . THR A 1 96 ? 18.742 -6.752 -17.367 1.00 86.38 96 THR A O 1
ATOM 735 N N . ALA A 1 97 ? 17.244 -5.228 -16.685 1.00 82.88 97 ALA A N 1
ATOM 736 C CA . ALA A 1 97 ? 17.539 -4.265 -17.737 1.00 82.88 97 ALA A CA 1
ATOM 737 C C . ALA A 1 97 ? 18.724 -3.334 -17.406 1.00 82.88 97 ALA A C 1
ATOM 739 O O . ALA A 1 97 ? 19.100 -2.507 -18.236 1.00 82.88 97 ALA A O 1
ATOM 740 N N . GLY A 1 98 ? 19.305 -3.440 -16.203 1.00 78.44 98 GLY A N 1
ATOM 741 C CA . GLY A 1 98 ? 20.421 -2.602 -15.760 1.00 78.44 98 GLY A CA 1
ATOM 742 C C . GLY A 1 98 ? 20.071 -1.114 -15.654 1.00 78.44 98 GLY A C 1
ATOM 743 O O . GLY A 1 98 ? 20.937 -0.262 -15.848 1.00 78.44 98 GLY A O 1
ATOM 744 N N . TRP A 1 99 ? 18.806 -0.779 -15.385 1.00 81.69 99 TRP A N 1
ATOM 745 C CA . TRP A 1 99 ? 18.342 0.607 -15.381 1.00 81.69 99 TRP A CA 1
ATOM 746 C C . TRP A 1 99 ? 18.907 1.394 -14.196 1.00 81.69 99 TRP A C 1
ATOM 748 O O . TRP A 1 99 ? 18.590 1.148 -13.030 1.00 81.69 99 TRP A O 1
ATOM 758 N N . SER A 1 100 ? 19.708 2.411 -14.494 1.00 68.06 100 SER A N 1
ATOM 759 C CA . SER A 1 100 ? 20.082 3.439 -13.528 1.00 68.06 100 SER A CA 1
ATOM 760 C C . SER A 1 100 ? 18.969 4.483 -13.395 1.00 68.06 100 SER A C 1
ATOM 762 O O . SER A 1 100 ? 18.160 4.689 -14.302 1.00 68.06 100 SER A O 1
ATOM 764 N N . GLY A 1 101 ? 18.879 5.121 -12.228 1.00 59.97 101 GLY A N 1
ATOM 765 C CA . GLY A 1 101 ? 17.915 6.187 -11.982 1.00 59.97 101 GLY A CA 1
ATOM 766 C C . GLY A 1 101 ? 18.110 7.326 -12.981 1.00 59.97 101 GLY A C 1
ATOM 767 O O . GLY A 1 101 ? 19.205 7.868 -13.102 1.00 59.97 101 GLY A O 1
ATOM 768 N N . GLN A 1 102 ? 17.045 7.661 -13.710 1.00 56.69 102 GLN A N 1
ATOM 769 C CA . GLN A 1 102 ? 17.100 8.522 -14.899 1.00 56.69 102 GLN A CA 1
ATOM 770 C C . GLN A 1 102 ? 17.101 10.029 -14.602 1.00 56.69 102 GLN A C 1
ATOM 772 O O . GLN A 1 102 ? 17.078 10.837 -15.525 1.00 56.69 102 GLN A O 1
ATOM 777 N N . THR A 1 103 ? 17.115 10.431 -13.331 1.00 53.84 103 THR A N 1
ATOM 778 C CA . THR A 1 103 ? 17.106 11.847 -12.936 1.00 53.84 103 THR A CA 1
ATOM 779 C C . THR A 1 103 ? 18.371 12.205 -12.165 1.00 53.84 103 THR A C 1
ATOM 781 O O . THR A 1 103 ? 18.880 11.387 -11.400 1.00 53.84 103 THR A O 1
ATOM 784 N N . GLU A 1 104 ? 18.852 13.448 -12.280 1.00 47.81 104 GLU A N 1
ATOM 785 C CA . GLU A 1 104 ? 19.965 13.959 -11.453 1.00 47.81 104 GLU A CA 1
ATOM 786 C C . GLU A 1 104 ? 19.678 13.814 -9.944 1.00 47.81 104 GLU A C 1
ATOM 788 O O . GLU A 1 104 ? 20.569 13.513 -9.152 1.00 47.81 104 GLU A O 1
ATOM 793 N N . GLN A 1 105 ? 18.400 13.896 -9.554 1.00 48.41 105 GLN A N 1
ATOM 794 C CA . GLN A 1 105 ? 17.910 13.648 -8.190 1.00 48.41 105 GLN A CA 1
ATOM 795 C C . GLN A 1 105 ? 18.086 12.196 -7.715 1.00 48.41 105 GLN A C 1
ATOM 797 O O . GLN A 1 105 ? 18.043 11.921 -6.516 1.00 48.41 105 GLN A O 1
ATOM 802 N N . SER A 1 106 ? 18.286 11.254 -8.638 1.00 55.59 106 SER A N 1
ATOM 803 C CA . SER A 1 106 ? 18.566 9.855 -8.317 1.00 55.59 106 SER A CA 1
ATOM 804 C C . SER A 1 106 ? 19.997 9.655 -7.811 1.00 55.59 106 SER A C 1
ATOM 806 O O . SER A 1 106 ? 20.291 8.570 -7.315 1.00 55.59 106 SER A O 1
ATOM 808 N N . PHE A 1 107 ? 20.889 10.654 -7.923 1.00 55.59 107 PHE A N 1
ATOM 809 C CA . PHE A 1 107 ? 22.317 10.562 -7.573 1.00 55.59 107 PHE A CA 1
ATOM 810 C C . PHE A 1 107 ? 23.006 9.312 -8.163 1.00 55.59 107 PHE A C 1
ATOM 812 O O . PHE A 1 107 ? 23.809 8.661 -7.498 1.00 55.59 107 PHE A O 1
ATOM 819 N N . GLY A 1 108 ? 22.624 8.899 -9.379 1.00 60.50 108 GLY A N 1
ATOM 820 C CA . GLY A 1 108 ? 23.148 7.682 -10.018 1.00 60.50 108 GLY A CA 1
ATOM 821 C C . GLY A 1 108 ? 22.733 6.361 -9.352 1.00 60.50 108 GLY A C 1
ATOM 822 O O . GLY A 1 108 ? 23.273 5.306 -9.681 1.00 60.50 108 GLY A O 1
ATOM 823 N N . ARG A 1 109 ? 21.779 6.375 -8.413 1.00 67.25 109 ARG A N 1
ATOM 824 C CA . ARG A 1 109 ? 21.268 5.157 -7.767 1.00 67.25 109 ARG A CA 1
ATOM 825 C C . ARG A 1 109 ? 20.467 4.329 -8.766 1.00 67.25 109 ARG A C 1
ATOM 827 O O . ARG A 1 109 ? 19.731 4.872 -9.582 1.00 67.25 109 ARG A O 1
ATOM 834 N N . ASN A 1 110 ? 20.577 3.008 -8.660 1.00 77.88 110 ASN A N 1
ATOM 835 C CA . ASN A 1 110 ? 19.791 2.060 -9.450 1.00 77.88 110 ASN A CA 1
ATOM 836 C C . ASN A 1 110 ? 18.278 2.346 -9.299 1.00 77.88 110 ASN A C 1
ATOM 838 O O . ASN A 1 110 ? 17.808 2.614 -8.186 1.00 77.88 110 ASN A O 1
ATOM 842 N N . ALA A 1 111 ? 17.518 2.280 -10.398 1.00 81.62 111 ALA A N 1
ATOM 843 C CA . ALA A 1 111 ? 16.075 2.518 -10.408 1.00 81.62 111 ALA A CA 1
ATOM 844 C C . ALA A 1 111 ? 15.335 1.620 -9.398 1.00 81.62 111 ALA A C 1
ATOM 846 O O . ALA A 1 111 ? 14.447 2.095 -8.686 1.00 81.62 111 ALA A O 1
ATOM 847 N N . ALA A 1 112 ? 15.782 0.370 -9.226 1.00 83.19 112 ALA A N 1
ATOM 848 C CA . ALA A 1 112 ? 15.244 -0.546 -8.220 1.00 83.19 112 ALA A CA 1
ATOM 849 C C . ALA A 1 112 ? 15.343 0.020 -6.789 1.00 83.19 112 ALA A C 1
ATOM 851 O O . ALA A 1 112 ? 14.405 -0.099 -5.999 1.00 83.19 112 ALA A O 1
ATOM 852 N N . ALA A 1 113 ? 16.446 0.697 -6.455 1.00 83.44 113 ALA A N 1
ATOM 853 C CA . ALA A 1 113 ? 16.636 1.303 -5.139 1.00 83.44 113 ALA A CA 1
ATOM 854 C C . ALA A 1 113 ? 15.736 2.532 -4.936 1.00 83.44 113 ALA A C 1
ATOM 856 O O . ALA A 1 113 ? 15.201 2.724 -3.842 1.00 83.44 113 ALA A O 1
ATOM 857 N N . VAL A 1 114 ? 15.549 3.346 -5.979 1.00 83.62 114 VAL A N 1
ATOM 858 C CA . VAL A 1 114 ? 14.658 4.517 -5.945 1.00 83.62 114 VAL A CA 1
ATOM 859 C C . VAL A 1 114 ? 13.213 4.073 -5.718 1.00 83.62 114 VAL A C 1
ATOM 861 O O . VAL A 1 114 ? 12.554 4.570 -4.805 1.00 83.62 114 VAL A O 1
ATOM 864 N N . TRP A 1 115 ? 12.737 3.085 -6.477 1.00 86.50 115 TRP A N 1
ATOM 865 C CA . TRP A 1 115 ? 11.369 2.578 -6.355 1.00 86.50 115 TRP A CA 1
ATOM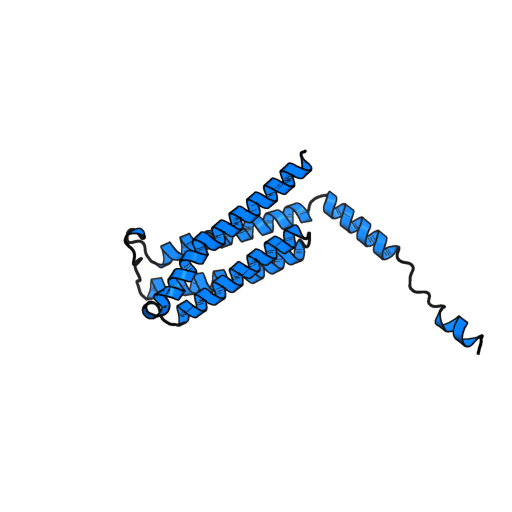 866 C C . TRP A 1 115 ? 11.127 1.884 -5.019 1.00 86.50 115 TRP A C 1
ATOM 868 O O . TRP A 1 115 ? 10.120 2.155 -4.365 1.00 86.50 115 TRP A O 1
ATOM 878 N N . ARG A 1 116 ? 12.084 1.070 -4.553 1.00 85.19 116 ARG A N 1
ATOM 879 C CA . ARG A 1 116 ? 12.024 0.450 -3.224 1.00 85.19 116 ARG A CA 1
ATOM 880 C C . ARG A 1 116 ? 11.878 1.498 -2.129 1.00 85.19 116 ARG A C 1
ATOM 882 O O . ARG A 1 116 ? 11.016 1.355 -1.270 1.00 85.19 116 ARG A O 1
ATOM 889 N N . ASN A 1 117 ? 12.696 2.547 -2.154 1.00 84.69 117 ASN A N 1
ATOM 890 C CA . ASN A 1 117 ? 12.668 3.581 -1.121 1.00 84.69 117 ASN A CA 1
ATOM 891 C C . ASN A 1 117 ? 11.397 4.439 -1.194 1.00 84.69 117 ASN A C 1
ATOM 893 O O . ASN A 1 117 ? 10.865 4.810 -0.152 1.00 84.69 117 ASN A O 1
ATOM 897 N N . GLY A 1 118 ? 10.888 4.714 -2.398 1.00 80.19 118 GLY A N 1
ATOM 898 C CA . GLY A 1 118 ? 9.646 5.466 -2.580 1.00 80.19 118 GLY A CA 1
ATOM 899 C C . GLY A 1 118 ? 8.393 4.690 -2.163 1.00 80.19 118 GLY A C 1
ATOM 900 O O . GLY A 1 118 ? 7.452 5.284 -1.647 1.00 80.19 118 GLY A O 1
ATOM 901 N N . MET A 1 119 ? 8.380 3.362 -2.328 1.00 80.50 119 MET A N 1
ATOM 902 C CA . MET A 1 119 ? 7.212 2.524 -2.018 1.00 80.50 119 MET A CA 1
ATOM 903 C C . MET A 1 119 ? 7.283 1.805 -0.659 1.00 80.50 119 MET A C 1
ATOM 905 O O . MET A 1 119 ? 6.244 1.418 -0.128 1.00 80.50 119 MET A O 1
ATOM 909 N N . MET A 1 120 ? 8.460 1.690 -0.032 1.00 78.00 120 MET A N 1
ATOM 910 C CA . MET A 1 120 ? 8.641 1.165 1.336 1.00 78.00 120 MET A CA 1
ATOM 911 C C . MET A 1 120 ? 7.719 1.788 2.402 1.00 78.00 120 MET A C 1
ATOM 913 O O . MET A 1 120 ? 7.219 1.045 3.251 1.00 78.00 120 MET A O 1
ATOM 917 N N . PRO A 1 121 ? 7.425 3.105 2.381 1.00 77.81 121 PRO A N 1
ATOM 918 C CA . PRO A 1 121 ? 6.474 3.715 3.311 1.00 77.81 121 PRO A CA 1
ATOM 919 C C . PRO A 1 121 ? 5.085 3.052 3.337 1.00 77.81 121 PRO A C 1
ATOM 921 O O . PRO A 1 121 ? 4.406 3.091 4.366 1.00 77.81 121 PRO A O 1
ATOM 924 N N . CYS A 1 122 ? 4.673 2.378 2.257 1.00 79.94 122 CYS A N 1
ATOM 925 C CA . CYS A 1 122 ? 3.426 1.610 2.217 1.00 79.94 122 CYS A CA 1
ATOM 926 C C . CYS A 1 122 ? 3.464 0.423 3.192 1.00 79.94 122 CYS A C 1
ATOM 928 O O . CYS A 1 122 ? 2.500 0.178 3.913 1.00 79.94 122 CYS A O 1
ATOM 930 N N . ALA A 1 123 ? 4.597 -0.282 3.269 1.00 82.88 123 ALA A N 1
ATOM 931 C CA . ALA A 1 123 ? 4.789 -1.413 4.178 1.00 82.88 123 ALA A CA 1
ATOM 932 C C . ALA A 1 123 ? 4.697 -0.972 5.645 1.00 82.88 123 ALA A C 1
ATOM 934 O O . ALA A 1 123 ? 4.022 -1.604 6.458 1.00 82.88 123 ALA A O 1
ATOM 935 N N . VAL A 1 124 ? 5.339 0.157 5.966 1.00 81.81 124 VAL A N 1
ATOM 936 C CA . VAL A 1 124 ? 5.304 0.768 7.303 1.00 81.81 124 VAL A CA 1
ATOM 937 C C . VAL A 1 124 ? 3.874 1.157 7.674 1.00 81.81 124 VAL A C 1
ATOM 939 O O . VAL A 1 124 ? 3.423 0.892 8.788 1.00 81.81 124 VAL A O 1
ATOM 942 N N . THR A 1 125 ? 3.131 1.721 6.722 1.00 79.44 125 THR A N 1
ATOM 943 C CA . THR A 1 125 ? 1.725 2.095 6.909 1.00 79.44 125 THR A CA 1
ATOM 944 C C . THR A 1 125 ? 0.844 0.885 7.203 1.00 79.44 125 THR A C 1
ATOM 946 O O . THR A 1 125 ? 0.043 0.932 8.139 1.00 79.44 125 THR A O 1
ATOM 949 N N . LEU A 1 126 ? 1.023 -0.224 6.477 1.00 85.81 126 LEU A N 1
ATOM 950 C CA . LEU A 1 126 ? 0.319 -1.470 6.780 1.00 85.81 126 LEU A CA 1
ATOM 951 C C . LEU A 1 126 ? 0.678 -1.987 8.178 1.00 85.81 126 LEU A C 1
ATOM 953 O O . LEU A 1 126 ? -0.218 -2.317 8.952 1.00 85.81 126 LEU A O 1
ATOM 957 N N . ALA A 1 127 ? 1.968 -2.043 8.515 1.00 85.69 127 ALA A N 1
ATOM 958 C CA . ALA A 1 127 ? 2.428 -2.548 9.806 1.00 85.69 127 ALA A CA 1
ATOM 959 C C . ALA A 1 127 ? 1.827 -1.752 10.973 1.00 85.69 127 ALA A C 1
ATOM 961 O O . ALA A 1 127 ? 1.342 -2.334 11.942 1.00 85.69 127 ALA A O 1
ATOM 962 N N . LEU A 1 128 ? 1.782 -0.424 10.856 1.00 83.25 128 LEU A N 1
ATOM 963 C CA . LEU A 1 128 ? 1.166 0.440 11.859 1.00 83.25 128 LEU A CA 1
ATOM 964 C C . LEU A 1 128 ? -0.350 0.244 11.936 1.00 83.25 128 LEU A C 1
ATOM 966 O O . LEU A 1 128 ? -0.885 0.161 13.040 1.00 83.25 128 LEU A O 1
ATOM 970 N N . LEU A 1 129 ? -1.047 0.104 10.804 1.00 83.38 129 LEU A N 1
ATOM 971 C CA . LEU A 1 129 ? -2.478 -0.217 10.794 1.00 83.38 129 LEU A CA 1
ATOM 972 C C . LEU A 1 129 ? -2.757 -1.560 11.492 1.00 83.38 129 LEU A C 1
ATOM 974 O O . LEU A 1 129 ? -3.696 -1.668 12.284 1.00 83.38 129 LEU A O 1
ATOM 978 N N . LEU A 1 130 ? -1.928 -2.576 11.250 1.00 86.12 130 LEU A N 1
ATOM 979 C CA . LEU A 1 130 ? -2.034 -3.881 11.904 1.00 86.12 130 LEU A CA 1
ATOM 980 C C . LEU A 1 130 ? -1.751 -3.786 13.410 1.00 86.12 130 LEU A C 1
ATOM 982 O O . LEU A 1 130 ? -2.515 -4.312 14.211 1.00 86.12 130 LEU A O 1
ATOM 986 N N . LEU A 1 131 ? -0.723 -3.049 13.829 1.00 84.44 131 LEU A N 1
ATOM 987 C CA . LEU A 1 131 ? -0.444 -2.825 15.252 1.00 84.44 131 LEU A CA 1
ATOM 988 C C . LEU A 1 131 ? -1.587 -2.078 15.952 1.00 84.44 131 LEU A C 1
ATOM 990 O O . LEU A 1 131 ? -1.996 -2.448 17.053 1.00 84.44 131 LEU A O 1
ATOM 994 N N . LEU A 1 132 ? -2.151 -1.054 15.314 1.00 81.38 132 LEU A N 1
ATOM 995 C CA . LEU A 1 132 ? -3.307 -0.325 15.834 1.00 81.38 132 LEU A CA 1
ATOM 996 C C . LEU A 1 132 ? -4.549 -1.212 15.953 1.00 81.38 132 LEU A C 1
ATOM 998 O O . LEU A 1 132 ? -5.229 -1.195 16.978 1.00 81.38 132 LEU A O 1
ATOM 1002 N N . THR A 1 133 ? -4.853 -1.992 14.915 1.00 80.94 133 THR A N 1
ATOM 1003 C CA . THR A 1 133 ? -5.991 -2.920 14.941 1.00 80.94 133 THR A CA 1
ATOM 1004 C C . THR A 1 133 ? -5.797 -3.982 16.017 1.00 80.94 133 THR A C 1
ATOM 1006 O O . THR A 1 133 ? -6.722 -4.200 16.790 1.00 80.94 133 THR A O 1
ATOM 1009 N N . LEU A 1 134 ? -4.602 -4.562 16.161 1.00 80.50 134 LEU A N 1
ATOM 1010 C CA . LEU A 1 134 ? -4.281 -5.540 17.206 1.00 80.50 134 LEU A CA 1
ATOM 1011 C C . LEU A 1 134 ? -4.379 -4.946 18.613 1.00 80.50 134 LEU A C 1
ATOM 1013 O O . LEU A 1 134 ? -5.075 -5.496 19.460 1.00 80.50 134 LEU A O 1
ATOM 1017 N N . THR A 1 135 ? -3.738 -3.807 18.875 1.00 81.00 135 THR A N 1
ATOM 1018 C CA . THR A 1 135 ? -3.784 -3.155 20.200 1.00 81.00 135 THR A CA 1
ATOM 1019 C C . THR A 1 135 ? -5.208 -2.802 20.606 1.00 81.00 135 THR A C 1
ATOM 1021 O O . THR A 1 135 ? -5.599 -2.968 21.761 1.00 81.00 135 THR A O 1
ATOM 1024 N N . ARG A 1 136 ? -6.020 -2.360 19.648 1.00 75.38 136 ARG A N 1
ATOM 1025 C CA . ARG A 1 136 ? -7.425 -2.055 19.880 1.00 75.38 136 ARG A CA 1
ATOM 1026 C C . ARG A 1 136 ? -8.279 -3.315 20.026 1.00 75.38 136 ARG A C 1
ATOM 1028 O O . ARG A 1 136 ? -9.169 -3.338 20.873 1.00 75.38 136 ARG A O 1
ATOM 1035 N N . TRP A 1 137 ? -7.982 -4.367 19.269 1.00 70.69 137 TRP A N 1
ATOM 1036 C CA . TRP A 1 137 ? -8.637 -5.670 19.375 1.00 70.69 137 TRP A CA 1
ATOM 1037 C C . TRP A 1 137 ? -8.344 -6.352 20.710 1.00 70.69 137 TRP A C 1
ATOM 1039 O O . TRP A 1 137 ? -9.236 -6.948 21.297 1.00 70.69 137 TRP A O 1
ATOM 1049 N N . PHE A 1 138 ? -7.126 -6.267 21.230 1.00 73.88 138 PHE A N 1
ATOM 1050 C CA . PHE A 1 138 ? -6.771 -6.851 22.525 1.00 73.88 138 PHE A CA 1
ATOM 1051 C C . PHE A 1 138 ? -7.047 -5.913 23.710 1.00 73.88 138 PHE A C 1
ATOM 1053 O O . PHE A 1 138 ? -6.850 -6.296 24.860 1.00 73.88 138 PHE A O 1
ATOM 1060 N N . SER A 1 139 ? -7.550 -4.700 23.464 1.00 75.50 139 SER A N 1
ATOM 1061 C CA . SER A 1 139 ? -7.920 -3.770 24.529 1.00 75.50 139 SER A CA 1
ATOM 1062 C C . SER A 1 139 ? -9.093 -4.302 25.363 1.00 75.50 139 SER A C 1
ATOM 1064 O O . SER A 1 139 ? -10.109 -4.746 24.822 1.00 75.50 139 SER A O 1
ATOM 1066 N N . TYR A 1 140 ? -8.968 -4.195 26.690 1.00 56.41 140 TYR A N 1
ATOM 1067 C CA . TYR A 1 140 ? -9.959 -4.639 27.678 1.00 56.41 140 TYR A CA 1
ATOM 1068 C C . TYR A 1 140 ? -11.374 -4.092 27.400 1.00 56.41 140 TYR A C 1
ATOM 1070 O O . TYR A 1 140 ? -12.344 -4.848 27.409 1.00 56.41 140 TYR A O 1
ATOM 1078 N N . ASP A 1 141 ? -11.490 -2.816 27.016 1.00 61.03 141 ASP A N 1
ATOM 1079 C CA . ASP A 1 141 ? -12.771 -2.185 26.653 1.00 61.03 141 ASP A CA 1
ATOM 1080 C C . ASP A 1 141 ? -13.458 -2.874 25.457 1.00 61.03 141 ASP A C 1
ATOM 1082 O O . ASP A 1 141 ? -14.684 -2.994 25.408 1.00 61.03 141 ASP A O 1
ATOM 1086 N N . ALA A 1 142 ? -12.681 -3.354 24.481 1.00 61.12 142 ALA A N 1
ATOM 1087 C CA . ALA A 1 142 ? -13.206 -4.032 23.296 1.00 61.12 142 ALA A CA 1
ATOM 1088 C C . ALA A 1 142 ? -13.599 -5.491 23.581 1.00 61.12 142 ALA A C 1
ATOM 1090 O O . ALA A 1 142 ? -14.446 -6.051 22.879 1.00 61.12 142 ALA A O 1
ATOM 1091 N N . ALA A 1 143 ? -12.987 -6.120 24.587 1.00 62.22 143 ALA A N 1
ATOM 1092 C CA . ALA A 1 143 ? -13.394 -7.434 25.076 1.00 62.22 143 ALA A CA 1
ATOM 1093 C C . ALA A 1 143 ? -14.732 -7.347 25.828 1.00 62.22 143 ALA A C 1
ATOM 1095 O O . ALA A 1 143 ? -15.631 -8.147 25.569 1.00 62.22 143 ALA A O 1
ATOM 1096 N N . VAL A 1 144 ? -14.905 -6.324 26.671 1.00 61.31 144 VAL A N 1
ATOM 1097 C CA . VAL A 1 144 ? -16.161 -6.064 27.393 1.00 61.31 144 VAL A CA 1
ATOM 1098 C C . VAL A 1 144 ? -17.302 -5.729 26.427 1.00 61.31 144 VAL A C 1
ATOM 1100 O O . VAL A 1 144 ? -18.370 -6.321 26.529 1.00 61.31 144 VAL A O 1
ATOM 1103 N N . GLN A 1 145 ? -17.078 -4.879 25.416 1.00 66.25 145 GLN A N 1
ATOM 1104 C CA . GLN A 1 145 ? -18.108 -4.584 24.404 1.00 66.25 145 GLN A CA 1
ATOM 1105 C C . GLN A 1 145 ? -18.529 -5.807 23.578 1.00 66.25 145 GLN A C 1
ATOM 1107 O O . GLN A 1 145 ? -19.675 -5.886 23.141 1.00 66.25 145 GLN A O 1
ATOM 1112 N N . ARG A 1 146 ? -17.622 -6.764 23.348 1.00 66.50 146 ARG A N 1
ATOM 1113 C CA . ARG A 1 146 ? -17.953 -8.021 22.661 1.00 66.50 146 ARG A CA 1
ATOM 1114 C C . ARG A 1 146 ? -18.766 -8.963 23.535 1.00 66.50 146 ARG A C 1
ATOM 1116 O O . ARG A 1 146 ? -19.671 -9.598 23.008 1.00 66.50 146 ARG A O 1
ATOM 1123 N N . ARG A 1 147 ? -18.465 -9.032 24.834 1.00 64.12 147 ARG A N 1
ATOM 1124 C CA . ARG A 1 147 ? -19.282 -9.777 25.802 1.00 64.12 147 ARG A CA 1
ATOM 1125 C C . ARG A 1 147 ? -20.683 -9.181 25.894 1.00 64.12 147 ARG A C 1
ATOM 1127 O O . ARG A 1 147 ? -21.632 -9.895 25.621 1.00 64.12 147 ARG A O 1
ATOM 1134 N N . ALA A 1 148 ? -20.793 -7.865 26.067 1.00 70.31 148 ALA A N 1
ATOM 1135 C CA . ALA A 1 148 ? -22.083 -7.176 26.119 1.00 70.31 148 ALA A CA 1
ATOM 1136 C C . ALA A 1 148 ? -22.918 -7.340 24.833 1.00 70.31 148 ALA A C 1
ATOM 1138 O O . ALA A 1 148 ? -24.130 -7.491 24.901 1.00 70.31 148 ALA A O 1
ATOM 1139 N N . LYS A 1 149 ? -22.291 -7.338 23.644 1.00 73.19 149 LYS A N 1
ATOM 1140 C CA . LYS A 1 149 ? -23.002 -7.615 22.382 1.00 73.19 149 LYS A CA 1
ATOM 1141 C C . LYS A 1 149 ? -23.461 -9.065 22.243 1.00 73.19 149 LYS A C 1
ATOM 1143 O O . LYS A 1 149 ? -24.493 -9.286 21.625 1.00 73.19 149 LYS A O 1
ATOM 1148 N N . ARG A 1 150 ? -22.688 -10.029 22.755 1.00 71.56 150 ARG A N 1
ATOM 1149 C CA . ARG A 1 150 ? -23.094 -11.442 22.781 1.00 71.56 150 ARG A CA 1
ATOM 1150 C C . ARG A 1 150 ? -24.248 -11.642 23.752 1.00 71.56 150 ARG A C 1
ATOM 1152 O O . ARG A 1 150 ? -25.267 -12.159 23.345 1.00 71.56 150 ARG A O 1
ATOM 1159 N N . GLU A 1 151 ? -24.136 -11.098 24.960 1.00 74.88 151 GLU A N 1
ATOM 1160 C CA . GLU A 1 151 ? -25.207 -11.124 25.961 1.00 74.88 151 GLU A CA 1
ATOM 1161 C C . GLU A 1 151 ? -26.488 -10.447 25.455 1.00 74.88 151 GLU A C 1
ATOM 1163 O O . GLU A 1 151 ? -27.572 -10.955 25.696 1.00 74.88 151 GLU A O 1
ATOM 1168 N N . ALA A 1 152 ? -26.386 -9.343 24.708 1.00 73.69 152 ALA A N 1
ATOM 1169 C CA . ALA A 1 152 ? -27.549 -8.699 24.096 1.00 73.69 152 ALA A CA 1
ATOM 1170 C C . ALA A 1 152 ? -28.176 -9.526 22.959 1.00 73.69 152 ALA A C 1
ATOM 1172 O O . ALA A 1 152 ? -29.392 -9.509 22.819 1.00 73.69 152 ALA A O 1
ATOM 1173 N N . ALA A 1 153 ? -27.368 -10.237 22.164 1.00 70.44 153 ALA A N 1
ATOM 1174 C CA . ALA A 1 153 ? -27.861 -11.129 21.113 1.00 70.44 153 ALA A CA 1
ATOM 1175 C C . ALA A 1 153 ? -28.474 -12.417 21.688 1.00 70.44 153 ALA A C 1
ATOM 1177 O O . ALA A 1 153 ? -29.467 -12.905 21.168 1.00 70.44 153 ALA A O 1
ATOM 1178 N N . ASP A 1 154 ? -27.921 -12.931 22.788 1.00 66.56 154 ASP A N 1
ATOM 1179 C CA . ASP A 1 154 ? -28.464 -14.084 23.515 1.00 66.56 154 ASP A CA 1
ATOM 1180 C C . ASP A 1 154 ? -29.719 -13.706 24.332 1.00 66.56 154 ASP A C 1
ATOM 1182 O O . ASP A 1 154 ? -30.533 -14.568 24.656 1.00 66.56 154 ASP A O 1
ATOM 1186 N N . ALA A 1 155 ? -29.891 -12.418 24.658 1.00 64.25 155 ALA A N 1
ATOM 1187 C CA . ALA A 1 155 ? -31.073 -11.869 25.325 1.00 64.25 155 ALA A CA 1
ATOM 1188 C C . ALA A 1 155 ? -32.191 -11.440 24.357 1.00 64.25 155 ALA A C 1
ATOM 1190 O O . ALA A 1 155 ? -33.256 -11.022 24.820 1.00 64.25 155 ALA A O 1
ATOM 1191 N N . GLU A 1 156 ? -31.984 -11.524 23.037 1.00 60.47 156 GLU A N 1
ATOM 1192 C CA . GLU A 1 156 ? -33.090 -11.369 22.094 1.00 60.47 156 GLU A CA 1
ATOM 1193 C C . GLU A 1 156 ? -34.059 -12.547 22.290 1.00 60.47 156 GLU A C 1
ATOM 1195 O O . GLU A 1 156 ? -33.638 -13.707 22.241 1.00 60.47 156 GLU A O 1
ATOM 1200 N N . PRO A 1 157 ? -35.350 -12.282 22.569 1.00 58.72 157 PRO A N 1
ATOM 1201 C CA . PRO A 1 157 ? -36.307 -13.343 22.829 1.00 58.72 157 PRO A CA 1
ATOM 1202 C C . PRO A 1 157 ? -36.376 -14.250 21.603 1.00 58.72 157 PRO A C 1
ATOM 1204 O O . PRO A 1 157 ? -36.608 -13.780 20.487 1.00 58.72 157 PRO A O 1
ATOM 1207 N N . ALA A 1 158 ? -36.154 -15.549 21.821 1.00 58.41 158 ALA A N 1
ATOM 1208 C CA . ALA A 1 158 ? -36.253 -16.550 20.771 1.00 58.41 158 ALA A CA 1
ATOM 1209 C C . ALA A 1 158 ? -37.590 -16.374 20.024 1.00 58.41 158 ALA A C 1
ATOM 1211 O O . ALA A 1 158 ? -38.620 -16.190 20.684 1.00 58.41 158 ALA A O 1
ATOM 1212 N N . PRO A 1 159 ? -37.594 -16.397 18.676 1.00 60.47 159 PRO A N 1
ATOM 1213 C CA . PRO A 1 159 ? -38.819 -16.225 17.903 1.00 60.47 159 PRO A CA 1
ATOM 1214 C C . PRO A 1 159 ? -39.872 -17.217 18.406 1.00 60.47 159 PRO A C 1
ATOM 1216 O O . PRO A 1 159 ? -39.592 -18.410 18.544 1.00 60.47 159 PRO A O 1
ATOM 1219 N N . SER A 1 160 ? -41.057 -16.713 18.766 1.00 56.97 160 SER A N 1
ATOM 1220 C CA . SER A 1 160 ? -42.074 -17.532 19.421 1.00 56.97 160 SER A CA 1
ATOM 1221 C C . SER A 1 160 ? -42.552 -18.634 18.474 1.00 56.97 160 SER A C 1
ATOM 1223 O O . SER A 1 160 ? -43.104 -18.383 17.407 1.00 56.97 160 SER A O 1
ATOM 1225 N N . ILE A 1 161 ? -42.358 -19.886 18.890 1.00 61.19 161 ILE A N 1
ATOM 1226 C CA . ILE A 1 161 ? -42.771 -21.084 18.136 1.00 61.19 161 ILE A CA 1
ATOM 1227 C C . ILE A 1 161 ? -44.312 -21.185 18.049 1.00 61.19 161 ILE A C 1
ATOM 1229 O O . ILE A 1 161 ? -44.856 -21.891 17.209 1.00 61.19 161 ILE A O 1
ATOM 1233 N N . LEU A 1 162 ? -45.033 -20.441 18.894 1.00 57.47 162 LEU A N 1
ATOM 1234 C CA . LEU A 1 162 ? -46.492 -20.499 19.031 1.00 57.47 162 LEU A CA 1
ATOM 1235 C C . LEU A 1 162 ? -47.266 -19.605 18.043 1.00 57.47 162 LEU A C 1
ATOM 1237 O O . LEU A 1 162 ? -48.484 -19.736 17.951 1.00 57.47 162 LEU A O 1
ATOM 1241 N N . GLY A 1 163 ? -46.594 -18.736 17.275 1.00 51.97 163 GLY A N 1
ATOM 1242 C CA . GLY A 1 163 ? -47.262 -17.785 16.370 1.00 51.97 163 GLY A CA 1
ATOM 1243 C C . GLY A 1 163 ? -48.079 -18.425 15.236 1.00 51.97 163 GLY A C 1
ATOM 1244 O O . GLY A 1 163 ? -49.023 -17.807 14.739 1.00 51.97 163 GLY A O 1
ATOM 1245 N N . ASP A 1 164 ? -47.760 -19.668 14.866 1.00 55.62 164 ASP A N 1
ATOM 1246 C CA . ASP A 1 164 ? -48.487 -20.421 13.835 1.00 55.62 164 ASP A CA 1
ATOM 1247 C C . ASP A 1 164 ? -49.593 -21.324 14.409 1.00 55.62 164 ASP A C 1
ATOM 1249 O O . ASP A 1 164 ? -50.525 -21.679 13.686 1.00 55.62 164 ASP A O 1
ATOM 1253 N N . ALA A 1 165 ? -49.543 -21.649 15.707 1.00 53.34 165 ALA A N 1
ATOM 1254 C CA . ALA A 1 165 ? -50.556 -22.474 16.368 1.00 53.34 165 ALA A CA 1
ATOM 1255 C C . ALA A 1 165 ? -51.830 -21.669 16.690 1.00 53.34 165 ALA A C 1
ATOM 1257 O O . ALA A 1 165 ? -52.936 -22.132 16.423 1.00 53.34 165 ALA A O 1
ATOM 1258 N N . GLU A 1 166 ? -51.696 -20.418 17.146 1.00 51.53 166 GLU A N 1
ATOM 1259 C CA . GLU A 1 166 ? -52.850 -19.553 17.462 1.00 51.53 166 GLU A CA 1
ATOM 1260 C C . GLU A 1 166 ? -53.635 -19.083 16.220 1.00 51.53 166 GLU A C 1
ATOM 1262 O O . GLU A 1 166 ? -54.802 -18.703 16.323 1.00 51.53 166 GLU A O 1
ATOM 1267 N N . ARG A 1 167 ? -53.039 -19.120 15.018 1.00 49.06 167 ARG A N 1
ATOM 1268 C CA . ARG A 1 167 ? -53.744 -18.774 13.765 1.00 49.06 167 ARG A CA 1
ATOM 1269 C C . ARG A 1 167 ? -54.605 -19.898 13.197 1.00 49.06 167 ARG A C 1
ATOM 1271 O O . ARG A 1 167 ? -55.436 -19.612 12.336 1.00 49.06 167 ARG A O 1
ATOM 1278 N N . GLN A 1 168 ? -54.403 -21.143 13.626 1.00 50.56 168 GLN A N 1
ATOM 1279 C CA . GLN A 1 168 ? -55.181 -22.285 13.137 1.00 50.56 168 GLN A CA 1
ATOM 1280 C C . GLN A 1 168 ? -56.419 -22.582 13.987 1.00 50.56 168 GLN A C 1
ATOM 1282 O O . GLN A 1 168 ? -57.364 -23.150 13.461 1.00 50.56 168 GLN A O 1
ATOM 1287 N N . GLU A 1 169 ? -56.456 -22.161 15.253 1.00 48.50 169 GLU A N 1
ATOM 1288 C CA . GLU A 1 169 ? -57.602 -22.403 16.146 1.00 48.50 169 GLU A CA 1
ATOM 1289 C C . GLU A 1 169 ? -58.739 -21.372 15.979 1.00 48.50 169 GLU A C 1
ATOM 1291 O O . GLU A 1 169 ? -59.867 -21.604 16.398 1.00 48.50 169 GLU A O 1
ATOM 1296 N N . ASN A 1 170 ? -58.460 -20.246 15.311 1.00 51.78 170 ASN A N 1
ATOM 1297 C CA . ASN A 1 170 ? -59.430 -19.184 14.998 1.00 51.78 170 ASN A CA 1
ATOM 1298 C C . ASN A 1 170 ? -59.921 -19.201 13.531 1.00 51.78 170 ASN A C 1
ATOM 1300 O O . ASN A 1 170 ? -60.421 -18.185 13.035 1.00 51.78 170 ASN A O 1
ATOM 1304 N N . ARG A 1 171 ? -59.760 -20.319 12.813 1.00 43.78 171 ARG A N 1
ATOM 1305 C CA . ARG A 1 171 ? -60.344 -20.560 11.481 1.00 43.78 171 ARG A CA 1
ATOM 1306 C C . ARG A 1 171 ? -61.272 -21.760 11.514 1.00 43.78 171 ARG A C 1
ATOM 1308 O O . ARG A 1 171 ? -62.272 -21.700 10.769 1.00 43.78 171 ARG A O 1
#